Protein AF-A0A8J2J2L9-F1 (afdb_mon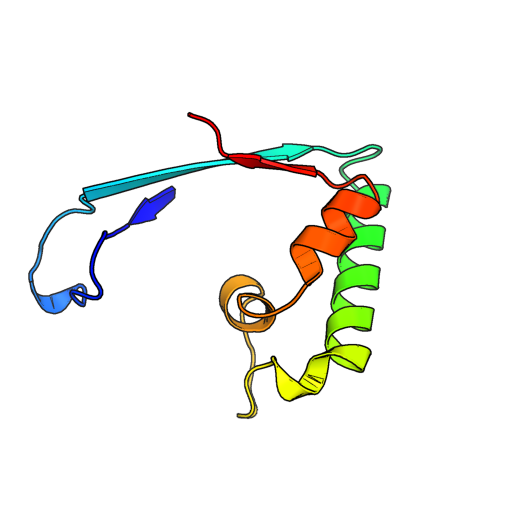omer)

Mean predicted aligned error: 6.0 Å

Secondary structure (DSSP, 8-state):
-EE-SS---GGG-PPP-EE-EEEEE-SSTTTHHHHHHHHHHHHHHHH-GGGS--SSS---HHHHHTTSSHHHHHHHTT-EEEEE-

Organism: NCBI:txid39272

Sequence (85 aa):
GSGWDSGSNESNNIPPNRTASVTVSGKNPGYGATGKMLLQAALTVLNERQLLPRNGGVYTPGVAFARTTLIDRLNAEGVKFEMQS

Radius of gyration: 15.51 Å; Cα contacts (8 Å, |Δi|>4): 83; chains: 1; bounding box: 30×34×40 Å

Solvent-access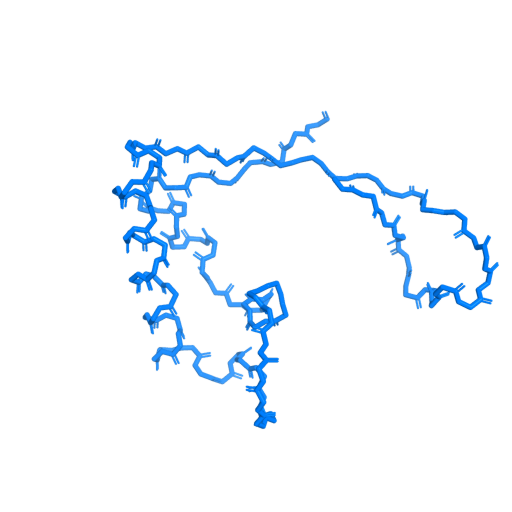ible surface area (backbone atoms only — not comparable to full-atom values): 5320 Å² total; per-residue (Å²): 93,72,38,64,92,56,94,72,59,79,85,73,78,70,75,68,78,35,77,54,47,70,49,76,49,51,69,57,66,77,60,58,37,45,53,50,52,52,52,48,50,53,50,41,56,70,75,41,50,90,52,35,74,86,70,86,84,89,71,55,66,71,71,42,45,70,69,49,67,52,64,61,54,34,38,74,74,47,43,37,76,43,78,56,133

Foldseek 3Di:
DFADPDPPDCVPVDPGPDDWDKDWDAPPVPPPLVVVLVVLVVVQCVPVVVQADPDDDDDDCCRGPVRTCSQVVSCVVGGHIDIDD

pLDDT: mean 88.49, std 10.88, range [52.91, 97.94]

InterPro domains:
  IPR051276 Saccharopine dehydrogenase-like oxidoreductase [PTHR12286] (1-84)

Structure (mmCIF, N/CA/C/O backbone):
data_AF-A0A8J2J2L9-F1
#
_entry.id   AF-A0A8J2J2L9-F1
#
loop_
_atom_site.group_PDB
_atom_site.id
_atom_site.type_symbol
_atom_site.label_atom_id
_atom_site.label_alt_id
_atom_site.label_comp_id
_atom_site.label_asym_id
_atom_site.label_entity_id
_atom_site.label_seq_id
_atom_site.pdbx_PDB_ins_code
_atom_site.Cartn_x
_atom_site.Cartn_y
_atom_site.Cartn_z
_atom_site.occupancy
_atom_site.B_iso_or_equiv
_atom_site.auth_seq_id
_atom_site.auth_comp_id
_atom_site.auth_asym_id
_atom_site.auth_atom_id
_atom_site.pdbx_PDB_model_num
ATOM 1 N N . GLY A 1 1 ? 10.697 9.009 -3.753 1.00 83.81 1 GLY A N 1
ATOM 2 C CA . GLY A 1 1 ? 11.098 8.440 -5.052 1.00 83.81 1 GLY A CA 1
ATOM 3 C C . GLY A 1 1 ? 10.934 9.483 -6.135 1.00 83.81 1 GLY A C 1
ATOM 4 O O . GLY A 1 1 ? 10.130 10.390 -5.955 1.00 83.81 1 GLY A O 1
ATOM 5 N N . SER A 1 2 ? 11.674 9.363 -7.233 1.00 89.12 2 SER A N 1
ATOM 6 C CA . SER A 1 2 ? 11.596 10.289 -8.371 1.00 89.12 2 SER A CA 1
ATOM 7 C C . SER A 1 2 ? 11.230 9.537 -9.654 1.00 89.12 2 SER A C 1
ATOM 9 O O . SER A 1 2 ? 11.549 8.357 -9.777 1.00 89.12 2 SER A O 1
ATOM 11 N N . GLY A 1 3 ? 10.527 10.197 -10.574 1.00 87.62 3 GLY A N 1
ATOM 12 C CA . GLY A 1 3 ? 10.046 9.638 -11.839 1.00 87.62 3 GLY A CA 1
ATOM 13 C C . GLY A 1 3 ? 9.663 10.726 -12.849 1.00 87.62 3 GLY A C 1
ATOM 14 O O . GLY A 1 3 ? 10.049 11.883 -12.686 1.00 87.62 3 GLY A O 1
ATOM 15 N N . TRP A 1 4 ? 8.903 10.353 -13.880 1.00 89.06 4 TRP A N 1
ATOM 16 C CA . TRP A 1 4 ? 8.504 11.233 -14.986 1.00 89.06 4 TRP A CA 1
ATOM 17 C C . TRP A 1 4 ? 6.999 11.540 -14.959 1.00 89.06 4 TRP A C 1
ATOM 19 O O . TRP A 1 4 ? 6.205 10.703 -14.528 1.00 89.06 4 TRP A O 1
ATOM 29 N N . ASP A 1 5 ? 6.596 12.744 -15.382 1.00 81.44 5 ASP A N 1
ATOM 30 C CA . ASP A 1 5 ? 5.178 13.158 -15.422 1.00 81.44 5 ASP A CA 1
ATOM 31 C C . ASP A 1 5 ? 4.369 12.498 -16.556 1.00 81.44 5 ASP A C 1
ATOM 33 O O . ASP A 1 5 ? 3.157 12.317 -16.435 1.00 81.44 5 ASP A O 1
ATOM 37 N N . SER A 1 6 ? 5.061 12.085 -17.616 1.00 69.88 6 SER A N 1
ATOM 38 C CA . SER A 1 6 ? 4.522 11.519 -18.846 1.00 69.88 6 SER A CA 1
ATOM 39 C C . SER A 1 6 ? 5.179 10.165 -19.091 1.00 69.88 6 SER A C 1
ATOM 41 O O . SER A 1 6 ? 6.331 9.957 -18.717 1.00 69.88 6 SER A O 1
ATOM 43 N N . GLY A 1 7 ? 4.479 9.245 -19.762 1.00 61.34 7 GLY A N 1
ATOM 44 C CA . GLY A 1 7 ? 4.995 7.926 -20.159 1.00 61.34 7 GLY A CA 1
ATOM 45 C C . GLY A 1 7 ? 6.117 7.971 -21.205 1.00 61.34 7 GLY A C 1
ATOM 46 O O . GLY A 1 7 ? 6.203 7.079 -22.046 1.00 61.34 7 GLY A O 1
ATOM 47 N N . SER A 1 8 ? 6.951 9.015 -21.204 1.00 54.59 8 SER A N 1
ATOM 48 C CA . SER A 1 8 ? 8.227 9.006 -21.896 1.00 54.59 8 SER A CA 1
ATOM 49 C C . SER A 1 8 ? 9.043 7.872 -21.298 1.00 54.59 8 SER A C 1
ATOM 51 O O . SER A 1 8 ? 9.560 7.986 -20.186 1.00 54.59 8 SER A O 1
ATOM 53 N N . ASN A 1 9 ? 9.112 6.763 -22.033 1.00 52.91 9 ASN A N 1
ATOM 54 C CA . ASN A 1 9 ? 10.093 5.724 -21.789 1.00 52.91 9 ASN A CA 1
ATOM 55 C C . ASN A 1 9 ? 11.457 6.387 -21.547 1.00 52.91 9 ASN A C 1
ATOM 57 O O . ASN A 1 9 ? 11.786 7.401 -22.173 1.00 52.91 9 ASN A O 1
ATOM 61 N N . GLU A 1 10 ? 12.276 5.762 -20.704 1.00 54.91 10 GLU A N 1
ATOM 62 C CA . GLU A 1 10 ? 13.690 6.093 -20.451 1.00 54.91 10 GLU A CA 1
ATOM 63 C C . GLU A 1 10 ? 14.519 6.309 -21.745 1.00 54.91 10 GLU A C 1
ATOM 65 O O . GLU A 1 10 ? 15.623 6.846 -21.709 1.00 54.91 10 GLU A O 1
ATOM 70 N N . SER A 1 11 ? 13.955 5.956 -22.906 1.00 58.41 11 SER A N 1
ATOM 71 C CA . SER A 1 11 ? 14.417 6.157 -24.280 1.00 58.41 11 SER A CA 1
ATOM 72 C C . SER A 1 11 ? 14.962 7.547 -24.627 1.00 58.41 11 SER A C 1
ATOM 74 O O . SER A 1 11 ? 15.812 7.627 -25.507 1.00 58.41 11 SER A O 1
ATOM 76 N N . ASN A 1 12 ? 14.509 8.630 -23.984 1.00 65.44 12 ASN A N 1
ATOM 77 C CA . ASN A 1 12 ? 14.920 9.992 -24.366 1.00 65.44 12 ASN A CA 1
ATOM 78 C C . ASN A 1 12 ? 16.009 10.610 -23.472 1.00 65.44 12 ASN A C 1
ATOM 80 O O . ASN A 1 12 ? 16.319 11.787 -23.641 1.00 65.44 12 ASN A O 1
ATOM 84 N N . ASN A 1 13 ? 16.594 9.853 -22.533 1.00 74.62 13 ASN A N 1
ATOM 85 C CA . ASN A 1 13 ? 17.649 10.345 -21.629 1.00 74.62 13 ASN A CA 1
ATOM 86 C C . ASN A 1 13 ? 17.238 11.608 -20.828 1.00 74.62 13 ASN A C 1
ATOM 88 O O . ASN A 1 13 ? 18.072 12.412 -20.413 1.00 74.62 13 ASN A O 1
ATOM 92 N N . ILE A 1 14 ? 15.928 11.805 -20.643 1.00 81.00 14 ILE A N 1
ATOM 93 C CA . ILE A 1 14 ? 15.352 12.922 -19.892 1.00 81.00 14 ILE A CA 1
ATOM 94 C C . ILE A 1 14 ? 15.506 12.583 -18.406 1.00 81.00 14 ILE A C 1
ATOM 96 O O . ILE A 1 14 ? 15.092 11.494 -18.010 1.00 81.00 14 ILE A O 1
ATOM 100 N N . PRO A 1 15 ? 16.061 13.464 -17.558 1.00 85.56 15 PRO A N 1
ATOM 101 C CA . PRO A 1 15 ? 16.131 13.205 -16.124 1.00 85.56 15 PRO A CA 1
ATOM 102 C C . PRO A 1 15 ? 14.725 13.173 -15.492 1.00 85.56 15 PRO A C 1
ATOM 104 O O . PRO A 1 15 ? 13.816 13.832 -16.005 1.00 85.56 15 PRO A O 1
ATOM 107 N N . PRO A 1 16 ? 14.527 12.454 -14.371 1.00 88.62 16 PRO A N 1
ATOM 108 C CA . PRO A 1 16 ? 13.267 12.477 -13.632 1.00 88.62 16 PRO A CA 1
ATOM 109 C C . PRO A 1 16 ? 12.860 13.916 -13.297 1.00 88.62 16 PRO A C 1
ATOM 111 O O . PRO A 1 16 ? 13.632 14.658 -12.691 1.00 88.62 16 PRO A O 1
ATOM 114 N N . ASN A 1 17 ? 11.648 14.311 -13.681 1.00 89.44 17 ASN A N 1
ATOM 115 C CA . ASN A 1 17 ? 11.115 15.659 -13.464 1.00 89.44 17 ASN A CA 1
ATOM 116 C C . ASN A 1 17 ? 10.053 15.713 -12.354 1.00 89.44 17 ASN A C 1
ATOM 118 O O . ASN A 1 17 ? 9.498 16.774 -12.077 1.00 89.44 17 ASN A O 1
ATOM 122 N N . ARG A 1 18 ? 9.769 14.578 -11.707 1.00 88.25 18 ARG A N 1
ATOM 123 C CA . ARG A 1 18 ? 8.779 14.458 -10.640 1.00 88.25 18 ARG A CA 1
ATOM 124 C C . ARG A 1 18 ? 9.375 13.759 -9.431 1.00 88.25 18 ARG A C 1
ATOM 126 O O . ARG A 1 18 ? 10.049 12.744 -9.565 1.00 88.25 18 ARG A O 1
ATOM 133 N N . THR A 1 19 ? 9.050 14.248 -8.243 1.00 91.06 19 THR A N 1
ATOM 134 C CA . THR A 1 19 ? 9.383 13.593 -6.974 1.00 91.06 19 THR A CA 1
ATOM 135 C C . THR A 1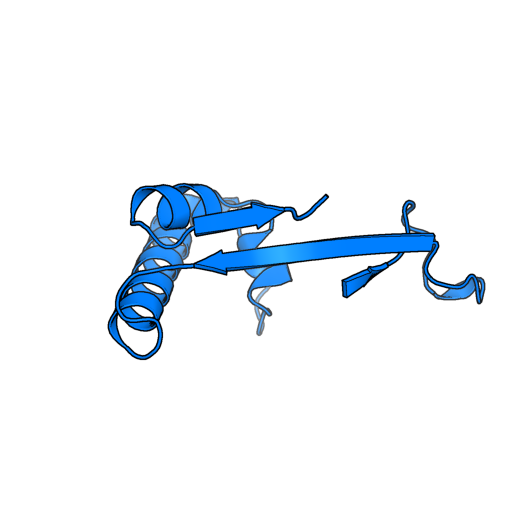 19 ? 8.105 13.366 -6.179 1.00 91.06 19 THR A C 1
ATOM 137 O O . THR A 1 19 ? 7.198 14.192 -6.198 1.00 91.06 19 THR A O 1
ATOM 140 N N . ALA A 1 20 ? 8.027 12.223 -5.505 1.00 90.38 20 ALA A N 1
ATOM 141 C CA . ALA A 1 20 ? 6.971 11.879 -4.567 1.00 90.38 20 ALA A CA 1
ATOM 142 C C . ALA A 1 20 ? 7.602 11.365 -3.271 1.00 90.38 20 ALA A C 1
ATOM 144 O O . ALA A 1 20 ? 8.459 10.474 -3.294 1.00 90.38 20 ALA A O 1
ATOM 145 N N . SER A 1 21 ? 7.174 11.914 -2.142 1.00 94.06 21 SER A N 1
ATOM 146 C CA . SER A 1 21 ? 7.537 11.434 -0.812 1.00 94.06 21 SER A CA 1
ATOM 147 C C . SER A 1 21 ? 6.272 10.952 -0.112 1.00 94.06 21 SER A C 1
ATOM 149 O O . SER A 1 21 ? 5.231 11.601 -0.191 1.00 94.06 21 SER A O 1
ATOM 151 N N . VAL A 1 22 ? 6.338 9.777 0.512 1.00 93.25 22 VAL A N 1
ATOM 152 C CA . VAL A 1 22 ? 5.200 9.160 1.202 1.00 93.25 22 VAL A CA 1
ATOM 153 C C . VAL A 1 22 ? 5.666 8.702 2.571 1.00 93.25 22 VAL A C 1
ATOM 155 O O . VAL A 1 22 ? 6.67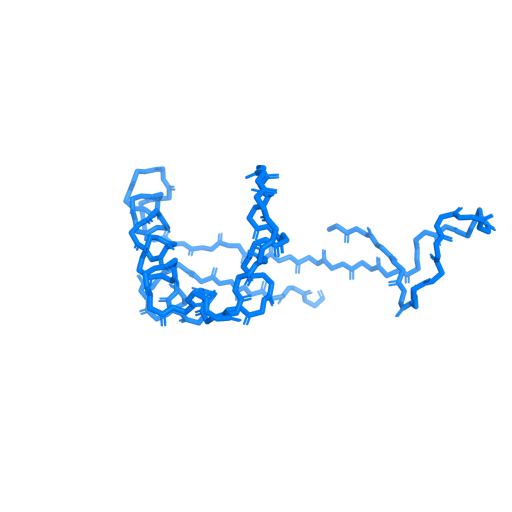8 8.009 2.686 1.00 93.25 22 VAL A O 1
ATOM 158 N N . THR A 1 23 ? 4.909 9.065 3.598 1.00 94.62 23 THR A N 1
ATOM 159 C CA . THR A 1 23 ? 5.060 8.515 4.943 1.00 94.62 23 THR A CA 1
ATOM 160 C C . THR A 1 23 ? 4.148 7.311 5.092 1.00 94.62 23 THR A C 1
ATOM 162 O O . THR A 1 23 ? 2.970 7.375 4.740 1.00 94.62 23 THR A O 1
ATOM 165 N N . VAL A 1 24 ? 4.688 6.228 5.653 1.00 92.38 24 VAL A N 1
ATOM 166 C CA . VAL A 1 24 ? 3.899 5.072 6.083 1.00 92.38 24 VAL A CA 1
ATOM 167 C C . VAL A 1 24 ? 3.994 4.962 7.597 1.00 92.38 24 VAL A C 1
ATOM 169 O O . VAL A 1 24 ? 5.094 4.864 8.141 1.00 92.38 24 VAL A O 1
ATOM 172 N N . SER A 1 25 ? 2.855 4.990 8.284 1.00 92.06 25 SER A N 1
ATOM 173 C CA . SER A 1 25 ? 2.793 4.924 9.746 1.00 92.06 25 SER A CA 1
ATOM 174 C C . SER A 1 25 ? 1.807 3.856 10.224 1.00 92.06 25 SER A C 1
ATOM 176 O O . SER A 1 25 ? 0.851 3.502 9.537 1.00 92.06 25 SER A O 1
ATOM 178 N N . GLY A 1 26 ? 2.048 3.291 11.407 1.00 86.44 26 GLY A N 1
ATOM 179 C CA . GLY A 1 26 ? 1.179 2.272 11.988 1.00 86.44 26 GLY A CA 1
ATOM 180 C C . GLY A 1 26 ? 1.641 1.828 13.371 1.00 86.44 26 GLY A C 1
ATOM 181 O O . GLY A 1 26 ? 2.802 2.002 13.746 1.00 86.44 26 GLY A O 1
ATOM 182 N N . LYS A 1 27 ? 0.728 1.245 14.154 1.00 81.06 27 LYS A N 1
ATOM 183 C CA . LYS A 1 27 ? 1.072 0.649 15.455 1.00 81.06 27 LYS A CA 1
ATOM 184 C C . LYS A 1 27 ? 1.834 -0.662 15.244 1.00 81.06 27 LYS A C 1
ATOM 186 O O . LYS A 1 27 ? 1.437 -1.473 14.412 1.00 81.06 27 LYS A O 1
ATOM 191 N N . ASN A 1 28 ? 2.879 -0.898 16.040 1.00 79.56 28 ASN A N 1
ATOM 192 C CA . ASN A 1 28 ? 3.723 -2.101 15.977 1.00 79.56 28 ASN A CA 1
ATOM 193 C C . ASN A 1 28 ? 4.288 -2.367 14.563 1.00 79.56 28 ASN A C 1
ATOM 195 O O . ASN A 1 28 ? 3.949 -3.385 13.948 1.00 79.56 28 ASN A O 1
ATOM 199 N N . PRO A 1 29 ? 5.148 -1.470 14.044 1.00 67.75 29 PRO A N 1
ATOM 200 C CA . PRO A 1 29 ? 5.547 -1.453 12.635 1.00 67.75 29 PRO A CA 1
ATOM 201 C C . PRO A 1 29 ? 6.279 -2.720 12.164 1.00 67.75 29 PRO A C 1
ATOM 203 O O . PRO A 1 29 ? 6.218 -3.040 10.985 1.00 67.75 29 PRO A O 1
ATOM 206 N N . GLY A 1 30 ? 6.929 -3.470 13.065 1.00 71.56 30 GLY A N 1
ATOM 207 C CA . GLY A 1 30 ? 7.693 -4.673 12.707 1.00 71.56 30 GLY A CA 1
ATOM 208 C C . GLY A 1 30 ? 6.828 -5.889 12.354 1.00 71.56 30 GLY A C 1
ATOM 209 O O . GLY A 1 30 ? 6.879 -6.383 11.232 1.00 71.56 30 GLY A O 1
ATOM 210 N N . TYR A 1 31 ? 6.020 -6.378 13.301 1.00 78.88 31 TYR A N 1
ATOM 211 C CA . TYR A 1 31 ? 5.249 -7.622 13.128 1.00 78.88 31 TYR A CA 1
ATOM 212 C C . TYR A 1 31 ? 3.746 -7.392 12.966 1.00 78.88 31 TYR A C 1
ATOM 214 O O . TYR A 1 31 ? 3.125 -7.983 12.085 1.00 78.88 31 TYR A O 1
ATOM 222 N N . GLY A 1 32 ? 3.153 -6.514 13.781 1.00 85.19 32 GLY A N 1
ATOM 223 C CA . GLY A 1 32 ? 1.711 -6.260 13.748 1.00 85.19 32 GLY A CA 1
ATOM 224 C C . GLY A 1 32 ? 1.270 -5.626 12.430 1.00 85.19 32 GLY A C 1
ATOM 225 O O . GLY A 1 32 ? 0.358 -6.128 11.774 1.00 85.19 32 GLY A O 1
ATOM 226 N N . ALA A 1 33 ? 1.957 -4.561 12.009 1.00 88.00 33 ALA A N 1
ATOM 227 C CA . ALA A 1 33 ? 1.677 -3.904 10.735 1.00 88.00 33 ALA A CA 1
ATOM 228 C C . ALA A 1 33 ? 1.942 -4.836 9.541 1.00 88.00 33 ALA A C 1
ATOM 230 O O . ALA A 1 33 ? 1.109 -4.925 8.643 1.00 88.00 33 ALA A O 1
ATOM 231 N N . THR A 1 34 ? 3.045 -5.589 9.559 1.00 90.88 34 THR A N 1
ATOM 232 C CA . THR A 1 34 ? 3.387 -6.548 8.495 1.00 90.88 34 THR A CA 1
ATOM 233 C C . THR A 1 34 ? 2.348 -7.658 8.353 1.00 90.88 34 THR A C 1
ATOM 235 O O . THR A 1 34 ? 1.910 -7.946 7.240 1.00 90.88 34 THR A O 1
ATOM 238 N N . GLY A 1 35 ? 1.880 -8.234 9.464 1.00 92.88 35 GLY A N 1
ATOM 239 C CA . GLY A 1 35 ? 0.809 -9.233 9.444 1.00 92.88 35 GLY A CA 1
ATOM 240 C C . GLY A 1 35 ? -0.499 -8.676 8.876 1.00 92.88 35 GLY A C 1
ATOM 241 O O . GLY A 1 35 ? -1.136 -9.319 8.041 1.00 92.88 35 GLY A O 1
ATOM 242 N N . LYS A 1 36 ? -0.868 -7.443 9.251 1.00 93.00 36 LYS A N 1
ATOM 243 C CA . LYS A 1 36 ? -2.023 -6.749 8.662 1.00 93.00 36 LYS A CA 1
ATOM 244 C C . LYS A 1 36 ? -1.850 -6.512 7.162 1.00 93.00 36 LYS A C 1
ATOM 246 O O . LYS A 1 36 ? -2.785 -6.774 6.411 1.00 93.00 36 LYS A O 1
ATOM 251 N N . MET A 1 37 ? -0.672 -6.064 6.721 1.00 95.06 37 MET A N 1
ATOM 252 C CA . MET A 1 37 ? -0.366 -5.868 5.300 1.00 95.06 37 MET A CA 1
ATOM 253 C C . MET A 1 37 ? -0.542 -7.154 4.496 1.00 95.06 37 MET A C 1
ATOM 255 O O . MET A 1 37 ? -1.215 -7.141 3.466 1.00 95.06 37 MET A O 1
ATOM 259 N N . LEU A 1 38 ? -0.022 -8.271 5.007 1.00 95.94 38 LEU A N 1
ATOM 260 C CA . LEU A 1 38 ? -0.173 -9.578 4.374 1.00 95.94 38 LEU A CA 1
ATOM 261 C C . LEU A 1 38 ? -1.643 -10.013 4.289 1.00 95.94 38 LEU A C 1
ATOM 263 O O . LEU A 1 38 ? -2.094 -10.449 3.230 1.00 95.94 38 LEU A O 1
ATOM 267 N N . LEU A 1 39 ? -2.404 -9.863 5.378 1.00 96.50 39 LEU A N 1
ATOM 268 C CA . LEU A 1 39 ? -3.822 -10.227 5.414 1.00 96.50 39 LEU A CA 1
ATOM 269 C C . LEU A 1 39 ? -4.653 -9.393 4.430 1.00 96.50 39 LEU A C 1
ATOM 271 O O . LEU A 1 39 ? -5.458 -9.944 3.679 1.00 96.50 39 LEU A O 1
ATOM 275 N N . GLN A 1 40 ? -4.456 -8.072 4.407 1.00 97.25 40 GLN A N 1
ATOM 276 C CA . GLN A 1 40 ? -5.182 -7.203 3.479 1.00 97.25 40 GLN A CA 1
ATOM 277 C C . GLN A 1 40 ? -4.808 -7.511 2.024 1.00 97.25 40 GLN A C 1
ATOM 279 O O . GLN A 1 40 ? -5.704 -7.605 1.188 1.00 97.25 40 GLN A O 1
ATOM 284 N N . ALA A 1 41 ? -3.529 -7.777 1.733 1.00 97.25 41 ALA A N 1
ATOM 285 C CA . ALA A 1 41 ? -3.091 -8.196 0.402 1.00 97.25 41 ALA A CA 1
ATOM 286 C C . ALA A 1 41 ? -3.760 -9.510 -0.034 1.00 97.25 41 ALA A C 1
ATOM 288 O O . ALA A 1 41 ? -4.292 -9.588 -1.140 1.00 97.25 41 ALA A O 1
ATOM 289 N N . ALA A 1 42 ? -3.807 -10.520 0.841 1.00 97.62 42 ALA A N 1
ATOM 290 C CA . ALA A 1 42 ? -4.470 -11.792 0.554 1.00 97.62 42 ALA A CA 1
ATOM 291 C C . ALA A 1 42 ? -5.970 -11.612 0.263 1.00 97.62 42 ALA A C 1
ATOM 293 O O . ALA A 1 42 ? -6.496 -12.169 -0.700 1.00 97.62 42 ALA A O 1
ATOM 294 N N . LEU A 1 43 ? -6.657 -10.786 1.055 1.00 97.69 43 LEU A N 1
ATOM 295 C CA . LEU A 1 43 ? -8.068 -10.480 0.832 1.00 97.69 43 LEU A CA 1
ATOM 296 C C . LEU A 1 43 ? -8.294 -9.701 -0.471 1.00 97.69 43 LEU A C 1
ATOM 298 O O . LEU A 1 43 ? -9.303 -9.922 -1.132 1.00 97.69 43 LEU A O 1
ATOM 302 N N . THR A 1 44 ? -7.392 -8.796 -0.853 1.00 97.38 44 THR A N 1
ATOM 303 C CA . THR A 1 44 ? -7.445 -8.124 -2.161 1.00 97.38 44 THR A CA 1
ATOM 304 C C . THR A 1 44 ? -7.249 -9.127 -3.298 1.00 97.38 44 THR A C 1
ATOM 306 O O . THR A 1 44 ? -7.998 -9.090 -4.269 1.00 97.38 44 THR A O 1
ATOM 309 N N . VAL A 1 45 ? -6.335 -10.096 -3.164 1.00 95.75 45 VAL A N 1
ATOM 310 C CA . VAL A 1 45 ? -6.177 -11.166 -4.165 1.00 95.75 45 VAL A CA 1
ATOM 311 C C . VAL A 1 45 ? -7.447 -11.998 -4.327 1.00 95.75 45 VAL A C 1
ATOM 313 O O . VAL A 1 45 ? -7.825 -12.331 -5.452 1.00 95.75 45 VAL A O 1
ATOM 316 N N . LEU A 1 46 ? -8.112 -12.320 -3.218 1.00 97.06 46 LEU A N 1
ATOM 317 C CA . LEU A 1 46 ? -9.326 -13.128 -3.228 1.00 97.06 46 LEU A CA 1
ATOM 318 C C . LEU A 1 46 ? -10.531 -12.368 -3.801 1.00 97.06 46 LEU A C 1
ATOM 320 O O . LEU A 1 46 ? -11.258 -12.912 -4.629 1.00 97.06 46 LEU A O 1
ATOM 324 N N . ASN A 1 47 ? -10.730 -11.117 -3.377 1.00 97.38 47 ASN A N 1
ATOM 325 C CA . ASN A 1 47 ? -11.972 -10.377 -3.624 1.00 97.38 47 ASN A CA 1
ATOM 326 C C . ASN A 1 47 ? -11.904 -9.433 -4.835 1.00 97.38 47 ASN A C 1
ATOM 328 O O . ASN A 1 47 ? -12.940 -9.054 -5.374 1.00 97.38 47 ASN A O 1
ATOM 332 N N . GLU A 1 48 ? -10.705 -9.046 -5.272 1.00 96.44 48 GLU A N 1
ATOM 333 C CA . GLU A 1 48 ? -10.493 -8.066 -6.347 1.00 96.44 48 GLU A CA 1
ATOM 334 C C . GLU A 1 48 ? -9.705 -8.665 -7.518 1.00 96.44 48 GLU A C 1
ATOM 336 O O . GLU A 1 48 ? -9.010 -7.960 -8.250 1.00 96.44 48 GLU A O 1
ATOM 341 N N . ARG A 1 49 ? -9.808 -9.983 -7.728 1.00 93.19 49 ARG A N 1
ATOM 342 C CA . ARG A 1 49 ? -9.045 -10.718 -8.749 1.00 93.19 49 ARG A CA 1
ATOM 343 C C . ARG A 1 49 ? -9.152 -10.105 -10.150 1.00 93.19 49 ARG A C 1
ATOM 345 O O . ARG A 1 49 ? -8.189 -10.153 -10.909 1.00 93.19 49 ARG A O 1
ATOM 352 N N . GLN A 1 50 ? -10.294 -9.513 -10.500 1.00 94.81 50 GLN A N 1
ATOM 353 C CA . GLN A 1 50 ? -10.505 -8.841 -11.786 1.00 94.81 50 GLN A CA 1
ATOM 354 C C . GLN A 1 50 ? -9.629 -7.594 -11.998 1.00 94.81 50 GLN A C 1
ATOM 356 O O . GLN A 1 50 ? -9.448 -7.186 -13.146 1.00 94.81 50 GLN A O 1
ATOM 361 N N . LEU A 1 51 ? -9.104 -7.004 -10.919 1.00 95.75 51 LEU A N 1
ATOM 362 C CA . LEU A 1 51 ? -8.228 -5.829 -10.927 1.00 95.75 51 LEU A CA 1
ATOM 363 C C . LEU A 1 51 ? -6.737 -6.202 -10.930 1.00 95.75 51 LEU A C 1
ATOM 365 O O . LEU A 1 51 ? -5.895 -5.331 -11.149 1.00 95.75 51 LEU A O 1
ATOM 369 N N . LEU A 1 52 ? -6.409 -7.482 -10.719 1.00 94.44 52 LEU A N 1
ATOM 370 C CA . LEU A 1 52 ? -5.037 -7.983 -10.733 1.00 94.44 52 LEU A CA 1
ATOM 371 C C . LEU A 1 52 ? -4.525 -8.261 -12.158 1.00 94.44 52 LEU A C 1
ATOM 373 O O . LEU A 1 52 ? -5.321 -8.513 -13.073 1.00 94.44 52 LEU A O 1
ATOM 377 N N . PRO A 1 53 ? -3.192 -8.284 -12.362 1.00 92.81 53 PRO A N 1
ATOM 378 C CA . PRO A 1 53 ? -2.594 -8.760 -13.603 1.00 92.81 53 PRO A CA 1
ATOM 379 C C . PRO A 1 53 ? -3.100 -10.159 -13.976 1.00 92.81 53 PRO A C 1
ATOM 381 O O . PRO A 1 53 ? -3.125 -11.073 -13.153 1.00 92.81 53 PRO A O 1
ATOM 384 N N . ARG A 1 54 ? -3.516 -10.329 -15.236 1.00 87.38 54 ARG A N 1
ATOM 385 C CA . ARG A 1 54 ? -4.137 -11.576 -15.719 1.00 87.38 54 ARG A CA 1
ATOM 386 C C . ARG A 1 54 ? -3.140 -12.625 -16.193 1.00 87.38 54 ARG A C 1
ATOM 388 O O . ARG A 1 54 ? -3.485 -13.801 -16.264 1.00 87.38 54 ARG A O 1
ATOM 395 N N . ASN A 1 55 ? -1.929 -12.203 -16.538 1.00 85.88 55 ASN A N 1
ATOM 396 C CA . ASN A 1 55 ? -0.904 -13.111 -17.031 1.00 85.88 55 ASN A CA 1
ATOM 397 C C . ASN A 1 55 ? -0.268 -13.844 -15.840 1.00 85.88 55 ASN A C 1
ATOM 399 O O . ASN A 1 55 ? -0.164 -13.289 -14.747 1.00 85.88 55 ASN A O 1
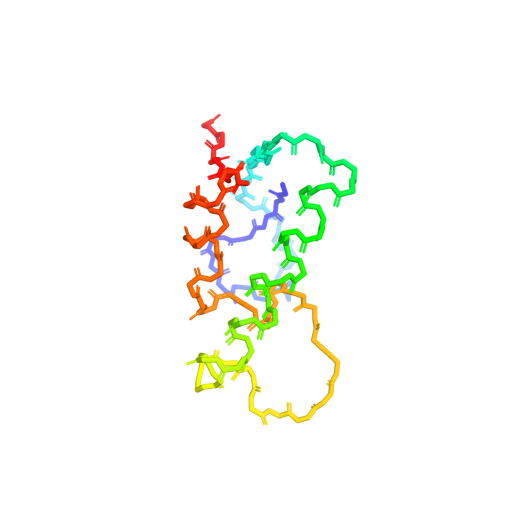ATOM 403 N N . GLY A 1 56 ? 0.150 -15.094 -16.026 1.00 81.38 56 GLY A N 1
ATOM 404 C CA . GLY A 1 56 ? 0.933 -15.795 -15.007 1.00 81.38 56 GLY A CA 1
ATOM 405 C C . GLY A 1 56 ? 2.296 -15.127 -14.778 1.00 81.38 56 GLY A C 1
ATOM 406 O O . GLY A 1 56 ? 2.744 -14.328 -15.598 1.00 81.38 56 GLY A O 1
ATOM 407 N N . GLY A 1 57 ? 2.958 -15.461 -13.670 1.00 90.12 57 GLY A N 1
ATOM 408 C CA . GLY A 1 57 ? 4.296 -14.962 -13.344 1.00 90.12 57 GLY A CA 1
ATOM 409 C C . GLY A 1 57 ? 4.404 -14.423 -11.922 1.00 90.12 57 GLY A C 1
ATOM 410 O O . GLY A 1 57 ? 3.535 -14.657 -11.083 1.00 90.12 57 GLY A O 1
ATOM 411 N N . VAL A 1 58 ? 5.495 -13.703 -11.660 1.00 92.62 58 VAL A N 1
ATOM 412 C CA . VAL A 1 58 ? 5.768 -13.058 -10.372 1.00 92.62 58 VAL A CA 1
ATOM 413 C C . VAL A 1 58 ? 5.643 -11.552 -10.552 1.00 92.62 58 VAL A C 1
ATOM 415 O O . VAL A 1 58 ? 6.284 -10.972 -11.425 1.00 92.62 58 VAL A O 1
ATOM 418 N N . TYR A 1 59 ? 4.827 -10.923 -9.711 1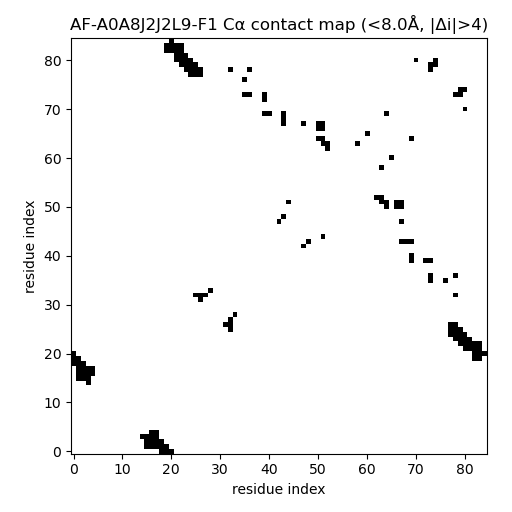.00 93.31 59 TYR A N 1
ATOM 419 C CA . TYR A 1 59 ? 4.580 -9.487 -9.748 1.00 93.31 59 TYR A CA 1
ATOM 420 C C . TYR A 1 59 ? 5.099 -8.826 -8.484 1.00 93.31 59 TYR A C 1
ATOM 422 O O . TYR A 1 59 ? 4.911 -9.333 -7.378 1.00 93.31 59 TYR A O 1
ATOM 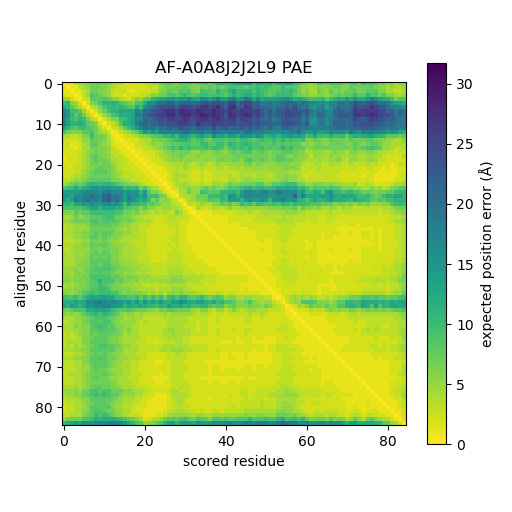430 N N . THR A 1 60 ? 5.703 -7.653 -8.641 1.00 94.44 60 THR A N 1
ATOM 431 C CA . THR A 1 60 ? 5.964 -6.785 -7.497 1.00 94.44 60 THR A CA 1
ATOM 432 C C . THR A 1 60 ? 4.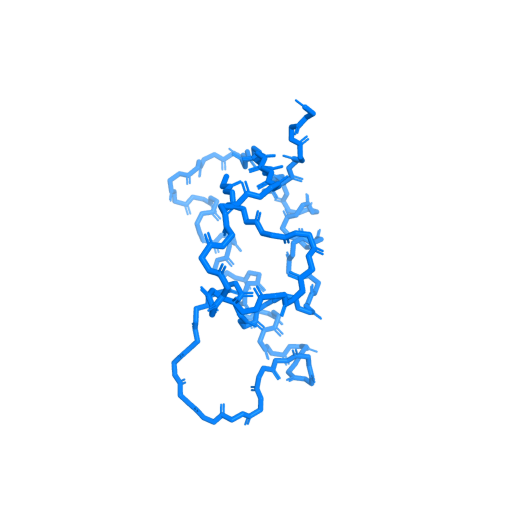640 -6.207 -6.981 1.00 94.44 60 THR A C 1
ATOM 434 O O . THR A 1 60 ? 3.713 -5.999 -7.773 1.00 94.44 60 THR A O 1
ATOM 437 N N . PRO A 1 61 ? 4.524 -5.895 -5.676 1.00 93.88 61 PRO A N 1
ATOM 438 C CA . PRO A 1 61 ? 3.295 -5.339 -5.105 1.00 93.88 61 PRO A CA 1
ATOM 439 C C . PRO A 1 61 ? 2.819 -4.066 -5.811 1.00 93.88 61 PRO A C 1
ATOM 441 O O . PRO A 1 61 ? 1.622 -3.893 -6.017 1.00 93.88 61 PRO A O 1
ATOM 444 N N . GLY A 1 62 ? 3.755 -3.207 -6.234 1.00 92.44 62 GLY A N 1
ATOM 445 C CA . GLY A 1 62 ? 3.441 -1.976 -6.958 1.00 92.44 62 GLY A CA 1
ATOM 446 C C . GLY A 1 62 ? 2.704 -2.234 -8.271 1.00 92.44 62 GLY A C 1
ATOM 447 O O . GLY A 1 62 ? 1.754 -1.530 -8.573 1.00 92.44 62 GLY A O 1
ATOM 448 N N . VAL A 1 63 ? 3.077 -3.278 -9.016 1.00 92.00 63 VAL A N 1
ATOM 449 C CA . VAL A 1 63 ? 2.382 -3.655 -10.258 1.00 92.00 63 VAL A CA 1
ATOM 450 C C . VAL A 1 63 ? 1.096 -4.421 -9.957 1.00 92.00 63 VAL A C 1
ATOM 452 O O . VAL A 1 63 ? 0.063 -4.151 -10.565 1.00 92.00 63 VAL A O 1
ATOM 455 N N . ALA A 1 64 ? 1.145 -5.364 -9.014 1.00 95.44 64 ALA A N 1
ATOM 456 C CA . ALA A 1 64 ? 0.013 -6.229 -8.696 1.00 95.44 64 ALA A CA 1
ATOM 457 C C . ALA A 1 64 ? -1.188 -5.451 -8.141 1.00 95.44 64 ALA A C 1
ATOM 459 O O . ALA A 1 64 ? -2.324 -5.728 -8.518 1.00 95.44 64 ALA A O 1
ATOM 460 N N . PHE A 1 65 ? -0.939 -4.475 -7.264 1.00 96.81 65 PHE A N 1
ATOM 461 C CA . PHE A 1 65 ? -1.980 -3.809 -6.483 1.00 96.81 65 PHE A CA 1
ATOM 462 C C . PHE A 1 65 ? -2.279 -2.369 -6.918 1.00 96.81 65 PHE A C 1
ATOM 464 O O . PHE A 1 65 ? -3.189 -1.767 -6.349 1.00 96.81 65 PHE A O 1
ATOM 471 N N . ALA A 1 66 ? -1.595 -1.823 -7.937 1.00 94.38 66 ALA A N 1
ATOM 472 C CA . ALA A 1 66 ? -1.761 -0.429 -8.389 1.00 94.38 66 ALA A CA 1
ATOM 473 C C . ALA A 1 66 ? -3.213 -0.013 -8.666 1.00 94.38 66 ALA A C 1
ATOM 475 O O . ALA A 1 66 ? -3.543 1.165 -8.572 1.00 94.38 66 ALA A O 1
ATOM 476 N N . ARG A 1 67 ? -4.069 -0.965 -9.054 1.00 95.75 67 ARG A N 1
ATOM 477 C CA . ARG A 1 67 ? -5.465 -0.720 -9.444 1.00 95.75 67 ARG A CA 1
ATOM 478 C C .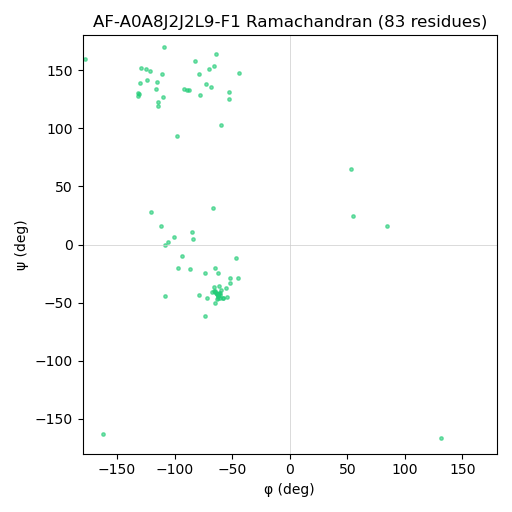 ARG A 1 67 ? -6.481 -1.293 -8.455 1.00 95.75 67 ARG A C 1
ATOM 480 O O . ARG A 1 67 ? -7.636 -1.466 -8.824 1.00 95.75 67 ARG A O 1
ATOM 487 N N . THR A 1 68 ? -6.044 -1.628 -7.245 1.00 97.81 68 THR A N 1
ATOM 488 C CA . THR A 1 68 ? -6.865 -2.269 -6.204 1.00 97.81 68 THR A CA 1
ATOM 489 C C . THR A 1 68 ? -7.166 -1.310 -5.057 1.00 97.81 68 THR A C 1
ATOM 491 O O . THR A 1 68 ? -6.536 -0.262 -4.935 1.00 97.81 68 THR A O 1
ATOM 494 N N . THR A 1 69 ? -8.073 -1.706 -4.166 1.00 97.75 69 THR A N 1
ATOM 495 C CA . THR A 1 69 ? -8.432 -0.953 -2.952 1.00 97.75 69 THR A CA 1
ATOM 496 C C . THR A 1 69 ? -7.508 -1.231 -1.759 1.00 97.75 69 THR A C 1
ATOM 498 O O . THR A 1 69 ? -7.801 -0.837 -0.629 1.00 97.75 69 THR A O 1
ATOM 501 N N . LEU A 1 70 ? -6.372 -1.913 -1.971 1.00 97.94 70 LEU A N 1
ATOM 502 C CA . LEU A 1 70 ? -5.481 -2.350 -0.890 1.00 97.94 70 LEU A CA 1
ATOM 503 C C . LEU A 1 70 ? -5.044 -1.195 0.028 1.00 97.94 70 LEU A C 1
ATOM 505 O O . LEU A 1 70 ? -5.083 -1.340 1.249 1.00 97.94 70 LEU A O 1
ATOM 509 N N . ILE A 1 71 ? -4.657 -0.048 -0.537 1.00 96.50 71 ILE A N 1
ATOM 510 C CA . ILE A 1 71 ? -4.213 1.115 0.248 1.00 96.50 71 ILE A CA 1
ATOM 511 C C . ILE A 1 71 ? -5.356 1.693 1.089 1.00 96.50 71 ILE A C 1
ATOM 513 O O . ILE A 1 71 ? -5.145 2.001 2.261 1.00 96.50 71 ILE A O 1
ATOM 517 N N . ASP A 1 72 ? -6.575 1.766 0.551 1.00 96.69 72 ASP A N 1
ATOM 518 C CA . ASP A 1 72 ? -7.746 2.261 1.286 1.00 96.69 72 ASP A CA 1
ATOM 519 C C . ASP A 1 72 ? -8.058 1.376 2.495 1.00 96.69 72 ASP A C 1
ATOM 521 O O . ASP A 1 72 ? -8.302 1.857 3.604 1.00 96.69 72 ASP A O 1
ATOM 525 N N . ARG A 1 73 ? -7.971 0.060 2.304 1.00 96.25 73 ARG A N 1
ATOM 526 C CA . ARG A 1 73 ? -8.190 -0.923 3.366 1.00 96.25 73 ARG A CA 1
ATOM 527 C C . ARG A 1 73 ? -7.100 -0.878 4.431 1.00 96.25 73 ARG A C 1
ATOM 529 O O . ARG A 1 73 ? -7.399 -0.947 5.620 1.00 96.25 73 ARG A O 1
ATOM 536 N N . LEU A 1 74 ? -5.841 -0.727 4.024 1.00 96.19 74 LEU A N 1
ATOM 537 C CA . LEU A 1 74 ? -4.725 -0.553 4.955 1.00 96.19 74 LEU A CA 1
ATOM 538 C C . LEU A 1 74 ? -4.870 0.728 5.771 1.00 96.19 74 LEU A C 1
ATOM 540 O O . LEU A 1 74 ? -4.717 0.693 6.996 1.00 96.19 74 LEU A O 1
ATOM 544 N N . ASN A 1 75 ? -5.267 1.819 5.116 1.00 95.88 75 ASN A N 1
ATOM 545 C CA . ASN A 1 75 ? -5.587 3.072 5.777 1.00 95.88 75 ASN A CA 1
ATOM 546 C C . ASN A 1 75 ? -6.704 2.876 6.814 1.00 95.88 75 ASN A C 1
ATOM 548 O O . ASN A 1 75 ? -6.570 3.360 7.941 1.00 95.88 75 ASN A O 1
ATOM 552 N N . ALA A 1 76 ? -7.783 2.163 6.478 1.00 95.00 76 ALA A N 1
ATOM 553 C CA . ALA A 1 76 ? -8.874 1.862 7.410 1.00 95.00 76 ALA A CA 1
ATOM 554 C C . ALA A 1 76 ? -8.407 1.028 8.621 1.00 95.00 76 ALA A C 1
ATOM 556 O O . ALA A 1 76 ? -8.832 1.275 9.746 1.00 95.00 76 ALA A O 1
ATOM 557 N N . GLU A 1 77 ? -7.455 0.117 8.413 1.00 93.44 77 GLU A N 1
ATOM 558 C CA . GLU A 1 77 ? -6.879 -0.760 9.443 1.00 93.44 77 GLU A CA 1
ATOM 559 C C . GLU A 1 77 ? -5.736 -0.137 10.266 1.00 93.44 77 GLU A C 1
ATOM 561 O O . GLU A 1 77 ? -5.123 -0.805 11.114 1.00 93.44 77 GLU A O 1
ATOM 566 N N . GLY A 1 78 ? -5.452 1.148 10.044 1.00 92.19 78 GLY A N 1
ATOM 567 C CA . GLY A 1 78 ? -4.469 1.917 10.806 1.00 92.19 78 GLY A CA 1
ATOM 568 C C . GLY A 1 78 ? -3.025 1.786 10.318 1.00 92.19 78 GLY A C 1
ATOM 569 O O . GLY A 1 78 ? -2.119 2.159 11.062 1.00 92.19 78 GLY A O 1
ATOM 570 N N . VAL A 1 79 ? -2.806 1.277 9.101 1.00 94.62 79 VAL A N 1
ATOM 571 C CA . VAL A 1 79 ? -1.540 1.417 8.364 1.00 94.62 79 VAL A CA 1
ATOM 572 C C . VAL A 1 79 ? -1.722 2.576 7.385 1.00 94.62 79 VAL A C 1
ATOM 574 O O . VAL A 1 79 ? -2.290 2.405 6.309 1.00 94.62 79 VAL A O 1
ATOM 577 N N . LYS A 1 80 ? -1.328 3.777 7.808 1.00 94.31 80 LYS A N 1
ATOM 578 C CA . LYS A 1 80 ? -1.613 5.026 7.100 1.00 94.31 80 LYS A CA 1
ATOM 579 C C . LYS A 1 80 ? -0.548 5.334 6.056 1.00 94.31 80 LYS A C 1
ATOM 581 O O . LYS A 1 80 ? 0.638 5.272 6.366 1.00 94.31 80 LYS A O 1
ATOM 586 N N . PHE A 1 81 ? -0.989 5.693 4.856 1.00 94.38 81 PHE A N 1
ATOM 587 C CA . PHE A 1 81 ? -0.165 6.172 3.749 1.00 94.38 81 PHE A CA 1
ATOM 588 C C . PHE A 1 81 ? -0.517 7.628 3.461 1.00 94.38 81 PHE A C 1
ATOM 590 O O . PHE A 1 81 ? -1.656 7.932 3.110 1.00 94.38 81 PHE A O 1
ATOM 597 N N . GLU A 1 82 ? 0.459 8.521 3.590 1.00 95.19 82 GLU A N 1
ATOM 598 C CA . GLU A 1 82 ? 0.251 9.965 3.467 1.00 95.19 82 GLU A CA 1
ATOM 599 C C . GLU A 1 82 ? 1.304 10.561 2.535 1.00 95.19 82 GLU A C 1
ATOM 601 O O . GLU A 1 82 ? 2.501 10.330 2.722 1.00 95.19 82 GLU A O 1
ATOM 606 N N . MET A 1 83 ? 0.877 11.322 1.521 1.00 93.12 83 MET A N 1
ATOM 607 C CA . MET A 1 83 ? 1.826 12.093 0.718 1.00 93.12 83 MET A CA 1
ATOM 608 C C . MET A 1 83 ? 2.413 13.215 1.564 1.00 93.12 83 MET A C 1
ATOM 610 O O . MET A 1 83 ? 1.681 13.927 2.249 1.00 93.12 83 MET A O 1
ATOM 614 N N . GLN A 1 84 ? 3.724 13.396 1.470 1.00 86.25 84 GLN A N 1
ATOM 615 C CA . GLN A 1 84 ? 4.363 14.607 1.957 1.00 86.25 84 GLN A CA 1
ATOM 616 C C . GLN A 1 84 ? 4.382 15.652 0.842 1.00 86.25 84 GLN A C 1
ATOM 618 O O . GLN A 1 84 ? 4.716 15.330 -0.303 1.00 86.25 84 GLN A O 1
ATOM 623 N N . SER A 1 85 ? 3.989 16.872 1.206 1.00 71.00 85 SER A N 1
ATOM 624 C CA . SER A 1 85 ? 4.075 18.071 0.369 1.00 71.00 85 SER A CA 1
ATOM 625 C C . SER A 1 85 ? 5.514 18.527 0.162 1.00 71.00 85 SER A C 1
ATOM 627 O O . SER A 1 85 ? 6.324 18.357 1.102 1.00 71.00 85 SER A O 1
#